Protein AF-A0AA43V459-F1 (afdb_monomer_lite)
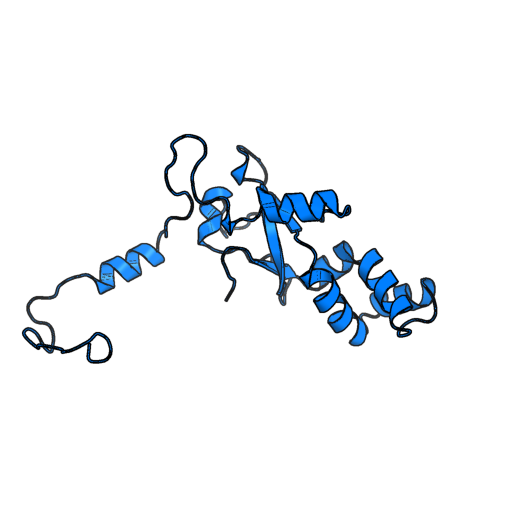
Structure (mmCIF, N/CA/C/O backbone):
data_AF-A0AA43V459-F1
#
_entry.id   AF-A0AA43V459-F1
#
loop_
_atom_site.group_PDB
_atom_site.id
_atom_site.type_symbol
_atom_site.label_atom_id
_atom_site.label_alt_id
_atom_site.label_comp_id
_atom_site.label_asym_id
_atom_site.label_entity_id
_atom_site.label_seq_id
_atom_site.pdbx_PDB_ins_code
_atom_site.Cartn_x
_atom_site.Cartn_y
_atom_site.Cartn_z
_atom_site.occupancy
_atom_site.B_iso_or_equiv
_atom_site.auth_seq_id
_atom_site.auth_comp_id
_atom_site.auth_asym_id
_atom_site.auth_atom_id
_atom_site.pdbx_PDB_model_num
ATOM 1 N N . SER A 1 1 ? -2.456 -8.344 -8.705 1.00 83.00 1 SER A N 1
ATOM 2 C CA . SER A 1 1 ? -1.300 -7.438 -8.869 1.00 83.00 1 SER A CA 1
ATOM 3 C C . SER A 1 1 ? -1.616 -6.122 -8.173 1.00 83.00 1 SER A C 1
ATOM 5 O O . SER A 1 1 ? -2.778 -5.732 -8.215 1.00 83.00 1 SER A O 1
ATOM 7 N N . LEU A 1 2 ? -0.653 -5.490 -7.491 1.00 93.06 2 LEU A N 1
ATOM 8 C CA . LEU A 1 2 ? -0.860 -4.209 -6.795 1.00 93.06 2 LEU A CA 1
ATOM 9 C C . LEU A 1 2 ? -0.766 -3.038 -7.777 1.00 93.06 2 LEU A C 1
ATOM 11 O O . LEU A 1 2 ? 0.028 -3.085 -8.713 1.00 93.06 2 LEU A O 1
ATOM 15 N N . LYS A 1 3 ? -1.531 -1.970 -7.538 1.00 94.38 3 LYS A N 1
ATOM 16 C CA . LYS A 1 3 ? -1.299 -0.669 -8.181 1.00 94.38 3 LYS A CA 1
ATOM 17 C C . LYS A 1 3 ? -0.232 0.115 -7.411 1.00 94.38 3 LYS A C 1
ATOM 19 O O . LYS A 1 3 ? 0.005 -0.149 -6.239 1.00 94.38 3 LYS A O 1
ATOM 24 N N . MET A 1 4 ? 0.372 1.121 -8.043 1.00 93.69 4 MET A N 1
ATOM 25 C CA . MET A 1 4 ? 1.466 1.904 -7.446 1.00 93.69 4 MET A CA 1
ATOM 26 C C . MET A 1 4 ? 1.096 2.607 -6.124 1.00 93.69 4 MET A C 1
ATOM 28 O O . MET A 1 4 ? 1.953 2.784 -5.268 1.00 93.69 4 MET A O 1
ATOM 32 N N . TYR A 1 5 ? -0.171 2.986 -5.943 1.00 94.25 5 TYR A N 1
ATOM 33 C CA . TYR A 1 5 ? -0.674 3.615 -4.715 1.00 94.25 5 TYR A CA 1
ATOM 34 C C . TYR A 1 5 ? -1.185 2.611 -3.670 1.00 94.25 5 TYR A C 1
ATOM 36 O O . TYR A 1 5 ? -1.700 3.026 -2.636 1.00 94.25 5 TYR A O 1
ATOM 44 N N . GLN A 1 6 ? -1.091 1.307 -3.937 1.00 96.19 6 GLN A N 1
ATOM 45 C CA . GLN A 1 6 ? -1.564 0.258 -3.041 1.00 96.19 6 GLN A CA 1
ATOM 46 C C . GLN A 1 6 ? -0.397 -0.476 -2.389 1.00 96.19 6 GLN A C 1
ATOM 48 O O . GLN A 1 6 ? 0.646 -0.692 -3.008 1.00 96.19 6 GLN A O 1
ATOM 53 N N . CYS A 1 7 ? -0.611 -0.935 -1.162 1.00 97.19 7 CYS A N 1
ATOM 54 C CA . CYS A 1 7 ? 0.261 -1.900 -0.505 1.00 97.19 7 CYS A CA 1
ATOM 55 C C . CYS A 1 7 ? -0.545 -3.136 -0.096 1.00 97.19 7 CYS A C 1
ATOM 57 O O . CYS A 1 7 ? -1.757 -3.069 0.108 1.00 97.19 7 CYS A O 1
ATOM 59 N N . GLY A 1 8 ? 0.118 -4.285 -0.010 1.00 97.25 8 GLY A N 1
ATOM 60 C CA . GLY A 1 8 ? -0.482 -5.494 0.541 1.00 97.25 8 GLY A CA 1
ATOM 61 C C . GLY A 1 8 ? -0.213 -5.569 2.035 1.00 97.25 8 GLY A C 1
ATOM 62 O O . GLY A 1 8 ? 0.951 -5.639 2.427 1.00 97.25 8 GLY A O 1
ATOM 63 N N . LEU A 1 9 ? -1.267 -5.586 2.846 1.00 97.38 9 LEU A N 1
ATOM 64 C CA . LEU A 1 9 ? -1.177 -5.697 4.297 1.00 97.38 9 LEU A CA 1
ATOM 65 C C . LEU A 1 9 ? -1.650 -7.092 4.748 1.00 97.38 9 LEU A C 1
ATOM 67 O O . LEU A 1 9 ? -2.758 -7.499 4.384 1.00 97.38 9 LEU A O 1
ATOM 71 N N . PRO A 1 10 ? -0.839 -7.838 5.520 1.00 96.94 10 PRO A N 1
ATOM 72 C CA . PRO A 1 10 ? -1.253 -9.109 6.106 1.00 96.94 10 PRO A CA 1
ATOM 73 C C . PRO A 1 10 ? -2.542 -8.988 6.919 1.00 96.94 10 PRO A C 1
ATOM 75 O O . PRO A 1 10 ? -2.670 -8.068 7.728 1.00 96.94 10 PRO A O 1
ATOM 78 N N . LYS A 1 11 ? -3.461 -9.947 6.762 1.00 95.06 11 LYS A N 1
ATOM 79 C CA . LYS A 1 11 ? -4.750 -9.977 7.479 1.00 95.06 11 LYS A CA 1
ATOM 80 C C . LYS A 1 11 ? -4.610 -9.840 8.999 1.00 95.06 11 LYS A C 1
ATOM 82 O O . LYS A 1 11 ? -5.264 -8.990 9.594 1.00 95.06 11 LYS A O 1
ATOM 87 N N . GLU A 1 12 ? -3.718 -10.620 9.613 1.00 93.06 12 GLU A N 1
ATOM 88 C CA . GLU A 1 12 ? -3.465 -10.582 11.065 1.00 93.06 12 GLU A CA 1
ATOM 89 C C . GLU A 1 12 ? -2.973 -9.197 11.524 1.00 93.06 12 GLU A C 1
ATOM 91 O O . GLU A 1 12 ? -3.439 -8.660 12.528 1.00 93.06 12 GLU A O 1
ATOM 96 N N . MET A 1 13 ? -2.063 -8.587 10.757 1.00 95.88 13 MET A N 1
ATOM 97 C CA . MET A 1 13 ? -1.517 -7.259 11.054 1.00 95.88 13 MET A CA 1
ATOM 98 C C . MET A 1 13 ? -2.583 -6.170 10.898 1.00 95.88 13 MET A C 1
ATOM 100 O O . MET A 1 13 ? -2.694 -5.293 11.752 1.00 95.88 13 MET A O 1
ATOM 104 N N . ALA A 1 14 ? -3.382 -6.234 9.830 1.00 96.38 14 ALA A N 1
ATOM 105 C CA . ALA A 1 14 ? -4.484 -5.310 9.593 1.00 96.38 14 ALA A CA 1
ATOM 106 C C . ALA A 1 14 ? -5.517 -5.379 10.727 1.00 96.38 14 ALA A C 1
ATOM 108 O O . ALA A 1 14 ? -5.915 -4.346 11.259 1.00 96.38 14 ALA A O 1
ATOM 109 N N . LEU A 1 15 ? -5.897 -6.585 11.154 1.00 95.12 15 LEU A N 1
ATOM 110 C CA . LEU A 1 15 ? -6.864 -6.765 12.232 1.00 95.12 15 LEU A CA 1
ATOM 111 C C . LEU A 1 15 ? -6.391 -6.132 13.547 1.00 95.12 15 LEU A C 1
ATOM 113 O O . LEU A 1 15 ? -7.186 -5.491 14.231 1.00 95.12 15 LEU A O 1
ATOM 117 N N . GLU A 1 16 ? -5.105 -6.257 13.885 1.00 94.62 16 GLU A N 1
ATOM 118 C CA . GLU A 1 16 ? -4.574 -5.671 15.120 1.00 94.62 16 GLU A CA 1
ATOM 119 C C . GLU A 1 16 ? -4.460 -4.140 15.039 1.00 94.62 16 GLU A C 1
ATOM 121 O O . GLU A 1 16 ? -4.823 -3.446 15.989 1.00 94.62 16 GLU A O 1
ATOM 126 N N . LEU A 1 17 ? -4.038 -3.596 13.891 1.00 95.75 17 LEU A N 1
ATOM 127 C CA . LEU A 1 17 ? -3.940 -2.147 13.670 1.00 95.75 17 LEU A CA 1
ATOM 128 C C . LEU A 1 17 ? -5.313 -1.457 13.660 1.00 95.75 17 LEU A C 1
ATOM 130 O O . LEU A 1 17 ? -5.469 -0.367 14.213 1.00 95.75 17 LEU A O 1
ATOM 134 N N . PHE A 1 18 ? -6.313 -2.092 13.046 1.00 95.81 18 PHE A N 1
ATOM 135 C CA . PHE A 1 18 ? -7.653 -1.529 12.862 1.00 95.81 18 PHE A CA 1
ATOM 136 C C . PHE A 1 18 ? -8.671 -2.008 13.904 1.00 95.81 18 PHE A C 1
ATOM 138 O O . PHE A 1 18 ? -9.850 -1.658 13.827 1.00 95.81 18 PHE A O 1
ATOM 145 N N . LYS A 1 19 ? -8.229 -2.750 14.924 1.00 94.56 19 LYS A N 1
ATOM 146 C CA . LYS A 1 19 ? -9.076 -3.362 15.958 1.00 94.56 19 LYS A CA 1
ATOM 147 C C . LYS A 1 19 ? -10.136 -2.422 16.547 1.00 94.56 19 LYS A C 1
ATOM 149 O O . LYS A 1 19 ? -11.300 -2.819 16.579 1.00 94.56 19 LYS A O 1
ATOM 154 N N . PRO A 1 20 ? -9.821 -1.175 16.963 1.00 93.62 20 PRO A N 1
ATOM 155 C CA . PRO A 1 20 ? -10.834 -0.284 17.534 1.00 93.62 20 PRO A CA 1
ATOM 156 C C . PRO A 1 20 ? -11.921 0.109 16.524 1.00 93.62 20 PRO A C 1
ATOM 158 O O . PRO A 1 20 ? -13.087 0.247 16.894 1.00 93.62 20 PRO A O 1
ATOM 161 N N . PHE A 1 21 ? -11.547 0.264 15.252 1.00 94.00 21 PHE A N 1
ATOM 162 C CA . PHE A 1 21 ? -12.461 0.621 14.169 1.00 94.00 21 PHE A CA 1
ATOM 163 C C . PHE A 1 21 ? -13.387 -0.546 13.834 1.00 94.00 21 PHE A C 1
ATOM 165 O O . PHE A 1 21 ? -14.600 -0.367 13.809 1.00 94.00 21 PHE A O 1
ATOM 172 N N . VAL A 1 22 ? -12.831 -1.752 13.700 1.00 95.06 22 VAL A N 1
ATOM 173 C CA . VAL A 1 22 ? -13.605 -2.979 13.466 1.00 95.06 22 VAL A CA 1
ATOM 174 C C . VAL A 1 22 ? -14.575 -3.242 14.619 1.00 95.06 22 VAL A C 1
ATOM 176 O O . VAL A 1 22 ? -15.743 -3.531 14.389 1.00 95.06 22 VAL A O 1
ATOM 179 N N . MET A 1 23 ? -14.143 -3.070 15.874 1.00 95.00 23 MET A N 1
ATOM 180 C CA . MET A 1 23 ? -15.023 -3.232 17.039 1.00 95.00 23 MET A CA 1
ATOM 181 C C . MET A 1 23 ? -16.203 -2.258 17.029 1.00 95.00 23 MET A C 1
ATOM 183 O O . MET A 1 23 ? -17.319 -2.648 17.368 1.00 95.00 23 MET A O 1
ATOM 187 N N . LYS A 1 24 ? -15.960 -0.995 16.664 1.00 94.12 24 LYS A N 1
ATOM 188 C CA . LYS A 1 24 ? -17.013 0.015 16.545 1.00 94.12 24 LYS A CA 1
ATOM 189 C C . LYS A 1 24 ? -18.000 -0.357 15.437 1.00 94.12 24 LYS A C 1
ATOM 191 O O . LYS A 1 24 ? -19.204 -0.308 15.669 1.00 94.12 24 LYS A O 1
ATOM 196 N N . GLU A 1 25 ? -17.486 -0.765 14.283 1.00 94.19 25 GLU A N 1
ATOM 197 C CA . GLU A 1 25 ? -18.283 -1.111 13.108 1.00 94.19 25 GLU A CA 1
ATOM 198 C C . GLU A 1 25 ? -19.148 -2.362 13.348 1.00 94.19 25 GLU A C 1
ATOM 200 O O . GLU A 1 25 ? -20.338 -2.360 13.046 1.00 94.19 25 GLU A O 1
ATOM 205 N N . LEU A 1 26 ? -18.605 -3.393 14.009 1.00 94.81 26 LEU A N 1
ATOM 206 C CA . LEU A 1 26 ? -19.351 -4.599 14.400 1.00 94.81 26 LEU A CA 1
ATOM 207 C C . LEU A 1 26 ? -20.556 -4.290 15.301 1.00 94.81 26 LEU A C 1
ATOM 209 O O . LEU A 1 26 ? -21.601 -4.924 15.171 1.00 94.81 26 LEU A O 1
ATOM 213 N N . VAL A 1 27 ? -20.416 -3.328 16.220 1.00 95.19 27 VAL A N 1
ATOM 214 C CA . VAL A 1 27 ? -21.524 -2.893 17.087 1.00 95.19 27 VAL A CA 1
ATOM 215 C C . VAL A 1 27 ? -22.525 -2.040 16.308 1.00 95.19 27 VAL A C 1
ATOM 217 O O . VAL A 1 27 ? -23.727 -2.203 16.486 1.00 95.19 27 VAL A O 1
ATOM 220 N N . GLN A 1 28 ? -22.054 -1.155 15.422 1.00 94.62 28 GLN A N 1
ATOM 221 C CA . GLN A 1 28 ? -22.925 -0.314 14.591 1.00 94.62 28 GLN A CA 1
ATOM 222 C C . GLN A 1 28 ? -23.778 -1.121 13.606 1.00 94.62 28 GLN A C 1
ATOM 224 O O . GLN A 1 28 ? -24.897 -0.714 13.310 1.00 94.62 28 GLN A O 1
ATOM 229 N N . ARG A 1 29 ? -23.274 -2.264 13.134 1.00 93.62 29 ARG A N 1
ATOM 230 C CA . ARG A 1 29 ? -23.990 -3.192 12.244 1.00 93.62 29 ARG A CA 1
ATOM 231 C C . ARG A 1 29 ? -24.841 -4.231 12.972 1.00 93.62 29 ARG A C 1
ATOM 233 O O . ARG A 1 29 ? -25.350 -5.138 12.327 1.00 93.62 29 ARG A O 1
ATOM 240 N N . GLU A 1 30 ? -24.943 -4.150 14.299 1.00 93.19 30 GLU A N 1
ATOM 241 C CA . GLU A 1 30 ? -25.672 -5.115 15.141 1.00 93.19 30 GLU A CA 1
ATOM 242 C C . GLU A 1 30 ? -25.150 -6.568 15.059 1.00 93.19 30 GLU A C 1
ATOM 244 O O . GLU A 1 30 ? -25.766 -7.485 15.601 1.00 93.19 30 GLU A O 1
ATOM 249 N N . ILE A 1 31 ? -23.968 -6.786 14.466 1.00 91.12 31 ILE A N 1
ATOM 250 C CA . ILE A 1 31 ? -23.269 -8.086 14.435 1.00 91.12 31 ILE A CA 1
ATOM 251 C C . ILE A 1 31 ? -22.787 -8.453 15.847 1.00 91.12 31 ILE A C 1
ATOM 253 O O . ILE A 1 31 ? -22.774 -9.620 16.248 1.00 91.12 31 ILE A O 1
ATOM 257 N N . ALA A 1 32 ? -22.399 -7.442 16.629 1.00 92.88 32 ALA A N 1
ATOM 258 C CA . ALA A 1 32 ? -22.056 -7.575 18.036 1.00 92.88 32 ALA A CA 1
ATOM 259 C C . ALA A 1 32 ? -22.979 -6.720 18.909 1.00 92.88 32 ALA A C 1
ATOM 261 O O . ALA A 1 32 ? -23.175 -5.533 18.669 1.00 92.88 32 ALA A O 1
ATOM 262 N N . THR A 1 33 ? -23.480 -7.295 20.002 1.00 92.44 33 THR A N 1
ATOM 263 C CA . THR A 1 33 ? -24.397 -6.593 20.921 1.00 92.44 33 THR A CA 1
ATOM 264 C C . THR A 1 33 ? -23.718 -5.508 21.757 1.00 92.44 33 THR A C 1
ATOM 266 O O . THR A 1 33 ? -24.367 -4.574 22.219 1.00 92.44 33 THR A O 1
ATOM 269 N N . ASN A 1 34 ? -22.414 -5.637 22.012 1.00 92.75 34 ASN A N 1
ATOM 270 C CA . ASN A 1 34 ? -21.618 -4.664 22.753 1.00 92.75 34 ASN A CA 1
ATOM 271 C C . ASN A 1 34 ? -20.120 -4.835 22.461 1.00 92.75 34 ASN A C 1
ATOM 273 O O . ASN A 1 34 ? -19.684 -5.831 21.884 1.00 92.75 34 ASN A O 1
ATOM 277 N N . ILE A 1 35 ? -19.316 -3.882 22.937 1.00 93.12 35 ILE A N 1
ATOM 278 C CA . ILE A 1 35 ? -17.856 -3.841 22.750 1.00 93.12 35 ILE A CA 1
ATOM 279 C C . ILE A 1 35 ? -17.166 -5.119 23.263 1.00 93.12 35 ILE A C 1
ATOM 281 O O . ILE A 1 35 ? -16.214 -5.597 22.647 1.00 93.12 35 ILE A O 1
ATOM 285 N N . LYS A 1 36 ? -17.640 -5.708 24.370 1.00 93.94 36 LYS A N 1
ATOM 286 C CA . LYS A 1 36 ? -17.056 -6.939 24.928 1.00 93.94 36 LYS A CA 1
ATOM 287 C C . LYS A 1 36 ? -17.316 -8.137 24.011 1.00 93.94 36 LYS A C 1
ATOM 289 O O . LYS A 1 36 ? -16.400 -8.913 23.765 1.00 93.94 36 LYS A O 1
ATOM 294 N N . ASN A 1 37 ? -18.534 -8.262 23.486 1.00 94.12 37 ASN A N 1
ATOM 295 C CA . ASN A 1 37 ? -18.892 -9.293 22.517 1.00 94.12 37 ASN A CA 1
ATOM 296 C C . ASN A 1 37 ? -18.113 -9.120 21.200 1.00 94.12 37 ASN A C 1
ATOM 298 O O . ASN A 1 37 ? -17.547 -10.095 20.714 1.00 94.12 37 ASN A O 1
ATOM 302 N N . ALA A 1 38 ? -17.981 -7.885 20.699 1.00 94.31 38 ALA A N 1
ATOM 303 C CA . ALA A 1 38 ? -17.180 -7.574 19.511 1.00 94.31 38 ALA A CA 1
ATOM 304 C C . ALA A 1 38 ? -15.712 -7.992 19.686 1.00 94.31 38 ALA A C 1
ATOM 306 O O . ALA A 1 38 ? -15.140 -8.642 18.815 1.00 94.31 38 ALA A O 1
ATOM 307 N N . LYS A 1 39 ? -15.116 -7.694 20.850 1.00 94.31 39 LYS A N 1
ATOM 308 C CA . LYS A 1 39 ? -13.755 -8.134 21.185 1.00 94.31 39 LYS A CA 1
ATOM 309 C C . LYS A 1 39 ? -13.627 -9.660 21.144 1.00 94.31 39 LYS A C 1
ATOM 311 O O . LYS A 1 39 ? -12.680 -10.165 20.555 1.00 94.31 39 LYS A O 1
ATOM 316 N N . SER A 1 40 ? -14.586 -10.387 21.720 1.00 94.44 40 SER A N 1
ATOM 317 C CA . SER A 1 40 ? -14.580 -11.855 21.695 1.00 94.44 40 SER A CA 1
ATOM 318 C C . SER A 1 40 ? -14.738 -12.440 20.288 1.00 94.44 40 SER A C 1
ATOM 320 O O . SER A 1 40 ? -14.104 -13.450 20.005 1.00 94.44 40 SER A O 1
ATOM 322 N N . LYS A 1 41 ? -15.537 -11.824 19.405 1.00 93.56 41 LYS A N 1
ATOM 323 C CA . LYS A 1 41 ? -15.649 -12.237 17.991 1.00 93.56 41 LYS A CA 1
ATOM 324 C C . LYS A 1 41 ? -14.326 -12.058 17.240 1.00 93.56 41 LYS A C 1
ATOM 326 O O . LYS A 1 41 ? -13.892 -12.962 16.537 1.00 93.56 41 LYS A O 1
ATOM 331 N N . ILE A 1 42 ? -13.643 -10.932 17.459 1.00 94.00 42 ILE A N 1
ATOM 332 C CA . ILE A 1 42 ? -12.316 -10.667 16.879 1.00 94.00 42 ILE A CA 1
ATOM 333 C C . ILE A 1 42 ? -11.275 -11.676 17.381 1.00 94.00 42 ILE A C 1
ATOM 335 O O . ILE A 1 42 ? -10.505 -12.203 16.586 1.00 94.00 42 ILE A O 1
ATOM 339 N N . GLU A 1 43 ? -11.258 -11.977 18.683 1.00 92.00 43 GLU A N 1
ATOM 340 C CA . GLU A 1 43 ? -10.330 -12.960 19.270 1.00 92.00 43 GLU A CA 1
ATOM 341 C C . GLU A 1 43 ? -10.558 -14.386 18.745 1.00 92.00 43 GLU A C 1
ATOM 343 O O . GLU A 1 43 ? -9.612 -15.168 18.674 1.00 92.00 43 GLU A O 1
ATOM 348 N N . ARG A 1 44 ? -11.796 -14.722 18.365 1.00 92.62 44 ARG A N 1
ATOM 349 C CA . ARG A 1 44 ? -12.155 -16.004 17.738 1.00 92.62 44 ARG A CA 1
ATOM 350 C C . ARG A 1 44 ? -11.922 -16.040 16.229 1.00 92.62 44 ARG A C 1
ATOM 352 O O . ARG A 1 44 ? -11.985 -17.124 15.662 1.00 92.62 44 ARG A O 1
ATOM 359 N N . MET A 1 45 ? -11.624 -14.893 15.614 1.00 88.88 45 MET A N 1
ATOM 360 C CA . MET A 1 45 ? -11.464 -14.740 14.166 1.00 88.88 45 MET A CA 1
ATOM 361 C C . MET A 1 45 ? -12.697 -15.217 13.377 1.00 88.88 45 MET A C 1
ATOM 363 O O . MET A 1 45 ? -12.549 -15.873 12.348 1.00 88.88 45 MET A O 1
ATOM 367 N N . ASP A 1 46 ? -13.903 -14.897 13.868 1.00 91.69 46 ASP A N 1
ATOM 368 C CA . ASP A 1 46 ? -15.167 -15.205 13.179 1.00 91.69 46 ASP A CA 1
ATOM 369 C C . ASP A 1 46 ? -15.159 -14.641 11.740 1.00 91.69 46 ASP A C 1
ATOM 371 O O . ASP A 1 46 ? -14.687 -13.524 11.519 1.00 91.69 46 ASP A O 1
ATOM 375 N N . ASP A 1 47 ? -15.742 -15.365 10.778 1.00 90.62 47 ASP A N 1
ATOM 376 C CA . ASP A 1 47 ? -15.688 -14.992 9.353 1.00 90.62 47 ASP A CA 1
ATOM 377 C C . ASP A 1 47 ? -16.244 -13.583 9.064 1.00 90.62 47 ASP A C 1
ATOM 379 O O . ASP A 1 47 ? -15.659 -12.826 8.291 1.00 90.62 47 ASP A O 1
ATOM 383 N N . GLU A 1 48 ? -17.306 -13.186 9.775 1.00 89.88 48 GLU A N 1
ATOM 384 C CA . GLU A 1 48 ? -17.954 -11.865 9.675 1.00 89.88 48 GLU A CA 1
ATOM 385 C C . GLU A 1 48 ? -16.993 -10.693 9.962 1.00 89.88 48 GLU A C 1
ATOM 387 O O . GLU A 1 48 ? -17.220 -9.563 9.530 1.00 89.88 48 GLU A O 1
ATOM 392 N N . VAL A 1 49 ? -15.915 -10.937 10.715 1.00 93.69 49 VAL A N 1
ATOM 393 C CA . VAL A 1 49 ? -14.916 -9.916 11.060 1.00 93.69 49 VAL A CA 1
ATOM 394 C C . VAL A 1 49 ? -14.096 -9.522 9.834 1.00 93.69 49 VAL A C 1
ATOM 396 O O . VAL A 1 49 ? -13.700 -8.360 9.721 1.00 93.69 49 VAL A O 1
ATOM 399 N N . TRP A 1 50 ? -13.842 -10.457 8.914 1.00 93.56 50 TRP A N 1
ATOM 400 C CA . TRP A 1 50 ? -13.023 -10.201 7.729 1.00 93.56 50 TRP A CA 1
ATOM 401 C C . TRP A 1 50 ? -13.728 -9.286 6.734 1.00 93.56 50 TRP A C 1
ATOM 403 O O . TRP A 1 50 ? -13.089 -8.370 6.216 1.00 93.56 50 TRP A O 1
ATOM 413 N N . ASP A 1 51 ? -15.035 -9.470 6.544 1.00 92.38 51 ASP A N 1
ATOM 414 C CA . ASP A 1 51 ? -15.851 -8.613 5.679 1.00 92.38 51 ASP A CA 1
ATOM 415 C C . ASP A 1 51 ? -15.874 -7.172 6.209 1.00 92.38 51 ASP A C 1
ATOM 417 O O . ASP A 1 51 ? -15.616 -6.212 5.481 1.00 92.38 51 ASP A O 1
ATOM 421 N N . VAL A 1 52 ? -16.081 -7.016 7.522 1.00 94.06 52 VAL A N 1
ATOM 422 C CA . VAL A 1 52 ? -16.051 -5.703 8.182 1.00 94.06 52 VAL A CA 1
ATOM 423 C C . VAL A 1 52 ? -14.660 -5.071 8.106 1.00 94.06 52 VAL A C 1
ATOM 425 O O . VAL A 1 52 ? -14.540 -3.869 7.864 1.00 94.06 52 VAL A O 1
ATOM 428 N N . LEU A 1 53 ? -13.597 -5.859 8.288 1.00 94.94 53 LEU A N 1
ATOM 429 C CA . LEU A 1 53 ? -12.225 -5.371 8.165 1.00 94.94 53 LEU A CA 1
ATOM 430 C C . LEU A 1 53 ? -11.947 -4.849 6.752 1.00 94.94 53 LEU A C 1
ATOM 432 O O . LEU A 1 53 ? -11.382 -3.765 6.626 1.00 94.94 53 LEU A O 1
ATOM 436 N N . GLU A 1 54 ? -12.343 -5.579 5.705 1.00 93.38 54 GLU A N 1
ATOM 437 C CA . GLU A 1 54 ? -12.121 -5.169 4.314 1.00 93.38 54 GLU A CA 1
ATOM 438 C C . GLU A 1 54 ? -12.808 -3.835 3.983 1.00 93.38 54 GLU A C 1
ATOM 440 O O . GLU A 1 54 ? -12.246 -2.994 3.275 1.00 93.38 54 GLU A O 1
ATOM 445 N N . GLU A 1 55 ? -13.997 -3.600 4.534 1.00 91.81 55 GLU A N 1
ATOM 446 C CA . GLU A 1 55 ? -14.697 -2.329 4.368 1.00 91.81 55 GLU A CA 1
ATOM 447 C C . GLU A 1 55 ? -14.021 -1.182 5.127 1.00 91.81 55 GLU A C 1
ATOM 449 O O . GLU A 1 55 ? -13.797 -0.116 4.551 1.00 91.81 55 GLU A O 1
ATOM 454 N N . VAL A 1 56 ? -13.627 -1.405 6.385 1.00 93.25 56 VAL A N 1
ATOM 455 C CA . VAL A 1 56 ? -12.968 -0.385 7.219 1.00 93.25 56 VAL A CA 1
ATOM 456 C C . VAL A 1 56 ? -11.661 0.094 6.583 1.00 93.25 56 VAL A C 1
ATOM 458 O O . VAL A 1 56 ? -11.388 1.298 6.565 1.00 93.25 56 VAL A O 1
ATOM 461 N N . ILE A 1 57 ? -10.851 -0.816 6.036 1.00 94.19 57 ILE A N 1
ATOM 462 C CA . ILE A 1 57 ? -9.546 -0.450 5.468 1.00 94.19 57 ILE A CA 1
ATOM 463 C C . ILE A 1 57 ? -9.651 0.302 4.136 1.00 94.19 57 ILE A C 1
ATOM 465 O O . ILE A 1 57 ? -8.724 1.027 3.785 1.00 94.19 57 ILE A O 1
ATOM 469 N N . ARG A 1 58 ? -10.756 0.154 3.389 1.00 88.25 58 ARG A N 1
ATOM 470 C CA . ARG A 1 58 ? -10.900 0.728 2.039 1.00 88.25 58 ARG A CA 1
ATOM 471 C C . ARG A 1 58 ? -10.842 2.258 2.045 1.00 88.25 58 ARG A C 1
ATOM 473 O O . ARG A 1 58 ? -10.434 2.856 1.054 1.00 88.25 58 ARG A O 1
ATOM 480 N N . GLU A 1 59 ? -11.230 2.887 3.151 1.00 79.12 59 GLU A N 1
ATOM 481 C CA . GLU A 1 59 ? -11.220 4.347 3.304 1.00 79.12 59 GLU A CA 1
ATOM 482 C C . GLU A 1 59 ? -10.036 4.878 4.131 1.00 79.12 59 GLU A C 1
ATOM 484 O O . GLU A 1 59 ? -9.857 6.095 4.234 1.00 79.12 59 GLU A O 1
ATOM 489 N N . HIS A 1 60 ? -9.181 3.996 4.662 1.00 93.19 60 HIS A N 1
ATOM 490 C CA . HIS A 1 60 ? -8.101 4.359 5.580 1.00 93.19 60 HIS A CA 1
ATOM 491 C C . HIS A 1 60 ? -6.714 4.144 4.953 1.00 93.19 60 HIS A C 1
ATOM 493 O O . HIS A 1 60 ? -6.230 3.009 4.911 1.00 93.19 60 HIS A O 1
ATOM 499 N N . PRO A 1 61 ? -6.023 5.215 4.513 1.00 96.56 61 PRO A N 1
ATOM 500 C CA . PRO A 1 61 ? -4.652 5.085 4.042 1.00 96.56 61 PRO A CA 1
ATOM 501 C C . PRO A 1 61 ? -3.725 4.687 5.198 1.00 96.56 61 PRO A C 1
ATOM 503 O O . PRO A 1 61 ? -3.955 5.051 6.351 1.00 96.56 61 PRO A O 1
ATOM 506 N N . VAL A 1 62 ? -2.638 3.987 4.885 1.00 97.94 62 VAL A N 1
ATOM 507 C CA . VAL A 1 62 ? -1.571 3.642 5.835 1.00 97.94 62 VAL A CA 1
ATOM 508 C C . VAL A 1 62 ? -0.251 4.256 5.396 1.00 97.94 62 VAL A C 1
ATOM 510 O O . VAL A 1 62 ? 0.002 4.405 4.202 1.00 97.94 62 VAL A O 1
ATOM 513 N N . LEU A 1 63 ? 0.608 4.601 6.352 1.00 98.00 63 LEU A N 1
ATOM 514 C CA . LEU A 1 63 ? 1.957 5.091 6.080 1.00 98.00 63 LEU A CA 1
ATOM 515 C C . LEU A 1 63 ? 2.953 3.944 6.207 1.0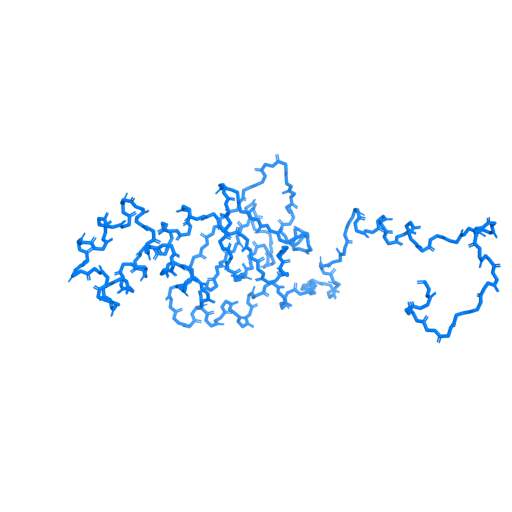0 98.00 63 LEU A C 1
ATOM 517 O O . LEU A 1 63 ? 3.000 3.285 7.246 1.00 98.00 63 LEU A O 1
ATOM 521 N N . LEU A 1 64 ? 3.771 3.739 5.177 1.00 97.88 64 LEU A N 1
ATOM 522 C CA . LEU A 1 64 ? 4.909 2.825 5.226 1.00 97.88 64 LEU A CA 1
ATOM 523 C C . LEU A 1 64 ? 6.197 3.615 5.427 1.00 97.88 64 LEU A C 1
ATOM 525 O O . LEU A 1 64 ? 6.423 4.615 4.743 1.00 97.88 64 LEU A O 1
ATOM 529 N N . ASN A 1 65 ? 7.049 3.149 6.337 1.00 96.94 65 ASN A N 1
ATOM 530 C CA . ASN A 1 65 ? 8.358 3.729 6.620 1.00 96.94 65 ASN A CA 1
ATOM 531 C C . ASN A 1 65 ? 9.436 2.640 6.654 1.00 96.94 65 ASN A C 1
ATOM 533 O O . ASN A 1 65 ? 9.238 1.596 7.277 1.00 96.94 65 ASN A O 1
ATOM 537 N N . ARG A 1 66 ? 10.598 2.909 6.052 1.00 94.75 66 ARG A N 1
ATOM 538 C CA . ARG A 1 66 ? 11.800 2.074 6.184 1.00 94.75 66 ARG A 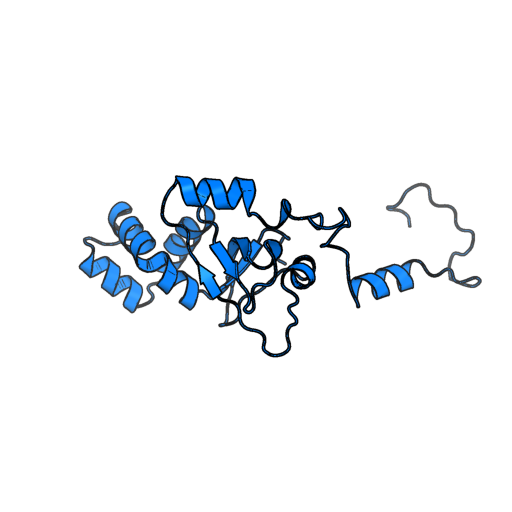CA 1
ATOM 539 C C . ARG A 1 66 ? 12.887 2.842 6.928 1.00 94.75 66 ARG A C 1
ATOM 541 O O . ARG A 1 66 ? 13.212 3.971 6.565 1.00 94.75 66 ARG A O 1
ATOM 548 N N . ALA A 1 67 ? 13.464 2.220 7.954 1.00 89.69 67 ALA A N 1
ATOM 549 C CA . ALA A 1 67 ? 14.606 2.776 8.670 1.00 89.69 67 ALA A CA 1
ATOM 550 C C . ALA A 1 67 ? 15.925 2.394 7.967 1.00 89.69 67 ALA A C 1
ATOM 552 O O . ALA A 1 67 ? 16.047 1.254 7.521 1.00 89.69 67 ALA A O 1
ATOM 553 N N . PRO A 1 68 ? 16.929 3.290 7.906 1.00 89.94 68 PRO A N 1
ATOM 554 C CA . PRO A 1 68 ? 16.903 4.697 8.321 1.00 89.94 68 PRO A CA 1
ATOM 555 C C . PRO A 1 68 ? 16.197 5.611 7.297 1.00 89.94 68 PRO A C 1
ATOM 557 O O . PRO A 1 68 ? 16.423 5.511 6.092 1.00 89.94 68 PRO A O 1
ATOM 560 N N . THR A 1 69 ? 15.393 6.567 7.774 1.00 91.44 69 THR A N 1
ATOM 561 C CA . THR A 1 69 ? 14.685 7.524 6.906 1.00 91.44 69 THR A CA 1
ATOM 562 C C . THR A 1 69 ? 15.606 8.688 6.519 1.00 91.44 69 THR A C 1
ATOM 564 O O . THR A 1 69 ? 15.801 9.621 7.295 1.00 91.44 69 THR A O 1
ATOM 567 N N . LEU A 1 70 ? 16.184 8.652 5.314 1.00 89.56 70 LEU A N 1
ATOM 568 C CA . LEU A 1 70 ? 17.152 9.668 4.859 1.00 89.56 70 LEU A CA 1
ATOM 569 C C . LEU A 1 70 ? 16.511 10.923 4.247 1.00 89.56 70 LEU A C 1
ATOM 571 O O . LEU A 1 70 ? 17.119 11.990 4.219 1.00 89.56 70 LEU A O 1
ATOM 575 N N . HIS A 1 71 ? 15.298 10.800 3.715 1.00 91.00 71 HIS A N 1
ATOM 576 C CA . HIS A 1 71 ? 14.594 11.882 3.029 1.00 91.00 71 HIS A CA 1
ATOM 577 C C . HIS A 1 71 ? 13.084 11.644 3.034 1.00 91.00 71 HIS A C 1
ATOM 579 O O . HIS A 1 71 ? 12.630 10.527 3.280 1.00 91.00 71 HIS A O 1
ATOM 585 N N . ARG A 1 72 ? 12.299 12.667 2.666 1.00 92.25 72 ARG A N 1
ATOM 586 C CA . ARG A 1 72 ? 10.826 12.620 2.729 1.00 92.25 72 ARG A CA 1
ATOM 587 C C . ARG A 1 72 ? 10.186 11.439 1.991 1.00 92.25 72 ARG A C 1
ATOM 589 O O . ARG A 1 72 ? 9.156 10.960 2.426 1.00 92.25 72 ARG A O 1
ATOM 596 N N . LEU A 1 73 ? 10.802 10.945 0.912 1.00 92.81 73 LEU A N 1
ATOM 597 C CA . LEU A 1 73 ? 10.285 9.798 0.151 1.00 92.81 73 LEU A CA 1
ATOM 598 C C . LEU A 1 73 ? 10.417 8.447 0.876 1.00 92.81 73 LEU A C 1
ATOM 600 O O . LEU A 1 73 ? 9.843 7.470 0.416 1.00 92.81 73 LEU A O 1
ATOM 604 N N . GLY A 1 74 ? 11.136 8.397 2.003 1.00 93.31 74 GLY A N 1
ATOM 605 C CA . GLY A 1 74 ? 11.221 7.205 2.850 1.00 93.31 74 GLY A CA 1
ATOM 606 C C . GLY A 1 74 ? 9.980 6.984 3.719 1.00 93.31 74 GLY A C 1
ATOM 607 O O . GLY A 1 74 ? 9.928 5.992 4.439 1.00 93.31 74 GLY A O 1
ATOM 608 N N . ILE A 1 75 ? 8.997 7.894 3.664 1.00 96.62 75 ILE A N 1
ATOM 609 C CA . ILE A 1 75 ? 7.663 7.728 4.244 1.00 96.62 75 ILE A CA 1
ATOM 610 C C . ILE A 1 75 ? 6.635 8.119 3.184 1.00 96.62 75 ILE A C 1
ATOM 612 O O . ILE A 1 75 ? 6.632 9.249 2.698 1.00 96.62 75 ILE A O 1
ATOM 616 N N . GLN A 1 76 ? 5.747 7.196 2.831 1.00 97.31 76 GLN A N 1
ATOM 617 C CA . GLN A 1 76 ? 4.679 7.422 1.858 1.00 97.31 76 GLN A CA 1
ATOM 618 C C . GLN A 1 76 ? 3.391 6.753 2.327 1.00 97.31 76 GLN A C 1
ATOM 620 O O . GLN A 1 76 ? 3.419 5.778 3.084 1.00 97.31 76 GLN A O 1
ATOM 625 N N . ALA A 1 77 ? 2.265 7.294 1.873 1.00 97.81 77 ALA A N 1
ATOM 626 C CA . ALA A 1 77 ? 0.945 6.740 2.108 1.00 97.81 77 ALA A CA 1
ATOM 627 C C . ALA A 1 77 ? 0.538 5.778 0.986 1.00 97.81 77 ALA A C 1
ATOM 629 O O . ALA A 1 77 ? 0.822 6.014 -0.194 1.00 97.81 77 ALA A O 1
ATOM 630 N N . PHE A 1 78 ? -0.178 4.724 1.367 1.00 97.69 78 PHE A N 1
ATOM 631 C CA . PHE A 1 78 ? -0.735 3.715 0.474 1.00 97.69 78 PHE A CA 1
ATOM 632 C C . PHE A 1 78 ? -2.151 3.342 0.903 1.00 97.69 78 PHE A C 1
ATOM 634 O O . PHE A 1 78 ? -2.470 3.352 2.091 1.00 97.69 78 PHE A O 1
ATOM 641 N N . GLU A 1 79 ? -2.979 2.945 -0.059 1.00 96.25 79 GLU A N 1
ATOM 642 C CA . GLU A 1 79 ? -4.240 2.263 0.231 1.00 96.25 79 GLU A CA 1
ATOM 643 C C . GLU A 1 79 ? -3.947 0.778 0.520 1.00 96.25 79 GLU A C 1
ATOM 645 O O . GLU A 1 79 ? -3.395 0.083 -0.348 1.00 96.25 79 GLU A O 1
ATOM 650 N N . PRO A 1 80 ? -4.276 0.268 1.716 1.00 96.88 80 PRO A N 1
ATOM 651 C CA . PRO A 1 80 ? -4.022 -1.122 2.057 1.00 96.88 80 PRO A CA 1
ATOM 652 C C . PRO A 1 80 ? -4.959 -2.061 1.288 1.00 96.88 80 PRO A C 1
ATOM 654 O O . PRO A 1 80 ? -6.143 -1.798 1.098 1.00 96.88 80 PRO A O 1
ATOM 657 N N . THR A 1 81 ? -4.421 -3.200 0.868 1.00 95.62 81 THR A N 1
ATOM 658 C CA . THR A 1 81 ? -5.174 -4.323 0.299 1.00 95.62 81 THR A CA 1
ATOM 659 C C . THR A 1 81 ? -4.859 -5.559 1.128 1.00 95.62 81 THR A C 1
ATOM 661 O O . THR A 1 81 ? -3.683 -5.828 1.378 1.00 95.62 81 THR A O 1
ATOM 664 N N . LEU A 1 82 ? -5.867 -6.316 1.564 1.00 95.44 82 LEU A N 1
ATOM 665 C CA . LEU A 1 82 ? -5.616 -7.523 2.355 1.00 95.44 82 LEU A CA 1
ATOM 666 C C . LEU A 1 82 ? -4.878 -8.566 1.517 1.00 95.44 82 LEU A C 1
ATOM 668 O O . LEU A 1 82 ? -5.232 -8.835 0.368 1.00 95.44 82 LEU A O 1
ATOM 672 N N . VAL A 1 83 ? -3.845 -9.160 2.105 1.00 95.38 83 VAL A N 1
ATOM 673 C CA . VAL A 1 83 ? -3.104 -10.269 1.502 1.00 95.38 83 VAL A CA 1
ATOM 674 C C . VAL A 1 83 ? -2.935 -11.403 2.499 1.00 95.38 83 VAL A C 1
ATOM 676 O O . VAL A 1 83 ? -2.851 -11.192 3.709 1.00 95.38 83 VAL A O 1
ATOM 679 N N . GLU A 1 84 ? -2.861 -12.616 1.961 1.00 92.94 84 GLU A N 1
ATOM 680 C CA . GLU A 1 84 ? -2.494 -13.800 2.729 1.00 92.94 84 GLU A CA 1
ATOM 681 C C . GLU A 1 84 ? -1.000 -13.802 3.081 1.00 92.94 84 GLU A C 1
ATOM 683 O O . GLU A 1 84 ? -0.160 -13.275 2.339 1.00 92.94 84 GLU A O 1
ATOM 688 N N . GLY A 1 85 ? -0.671 -14.462 4.193 1.00 94.19 85 GLY A N 1
ATOM 689 C CA . GLY A 1 85 ? 0.685 -14.566 4.729 1.00 94.19 85 GLY A CA 1
ATOM 690 C C . GLY A 1 85 ? 1.013 -13.479 5.755 1.00 94.19 85 GLY A C 1
ATOM 691 O O . GLY A 1 85 ? 0.123 -12.834 6.296 1.00 94.19 85 GLY A O 1
ATOM 692 N N . ARG A 1 86 ? 2.310 -13.302 6.046 1.00 94.62 86 ARG A N 1
ATOM 693 C CA . ARG A 1 86 ? 2.819 -12.376 7.084 1.00 94.62 86 ARG A CA 1
ATOM 694 C C . ARG A 1 86 ? 3.732 -11.269 6.554 1.00 94.62 86 ARG A C 1
ATOM 696 O O . ARG A 1 86 ? 4.257 -10.484 7.336 1.00 94.62 86 ARG A O 1
ATOM 703 N N . ALA A 1 87 ? 3.930 -11.208 5.241 1.00 95.81 87 ALA A N 1
ATOM 704 C CA . ALA A 1 87 ? 4.806 -10.234 4.602 1.00 95.81 87 ALA A CA 1
ATOM 705 C C . ALA A 1 87 ? 3.999 -9.081 3.999 1.00 95.81 87 ALA A C 1
ATOM 707 O O . ALA A 1 87 ? 2.991 -9.302 3.322 1.00 95.81 87 ALA A O 1
ATOM 708 N N . ILE A 1 88 ? 4.477 -7.856 4.209 1.00 97.00 88 ILE A N 1
ATOM 709 C CA . ILE A 1 88 ? 3.962 -6.673 3.520 1.00 97.00 88 ILE A CA 1
ATOM 710 C C . ILE A 1 88 ? 4.363 -6.777 2.048 1.00 97.00 88 ILE A C 1
ATOM 712 O O . ILE A 1 88 ? 5.508 -7.097 1.730 1.00 97.00 88 ILE A O 1
ATOM 716 N N . ARG A 1 89 ? 3.428 -6.504 1.136 1.00 96.19 89 ARG A N 1
ATOM 717 C CA . ARG A 1 89 ? 3.729 -6.423 -0.299 1.00 96.19 89 ARG A CA 1
ATOM 718 C C . ARG A 1 89 ? 3.835 -4.967 -0.717 1.00 96.19 89 ARG A C 1
ATOM 720 O O . ARG A 1 89 ? 2.922 -4.181 -0.469 1.00 96.19 89 ARG A O 1
ATOM 727 N N . LEU A 1 90 ? 4.922 -4.638 -1.400 1.00 95.81 90 LEU A N 1
ATOM 728 C CA . LEU A 1 90 ? 5.206 -3.300 -1.897 1.00 95.81 90 LEU A CA 1
ATOM 729 C C . LEU A 1 90 ? 5.307 -3.313 -3.422 1.00 95.81 90 LEU A C 1
ATOM 731 O O . LEU A 1 90 ? 5.768 -4.286 -4.018 1.00 95.81 90 LEU A O 1
ATOM 735 N N . HIS A 1 91 ? 4.868 -2.233 -4.063 1.00 95.56 91 HIS A N 1
ATOM 736 C CA . HIS A 1 91 ? 4.980 -2.102 -5.510 1.00 95.56 91 HIS A CA 1
ATOM 737 C C . HIS A 1 91 ? 6.458 -1.919 -5.936 1.00 95.56 91 HIS A C 1
ATOM 739 O O . HIS A 1 91 ? 7.142 -1.071 -5.364 1.00 95.56 91 HIS A O 1
ATOM 745 N N . PRO A 1 92 ? 6.973 -2.618 -6.968 1.00 94.38 92 PRO A N 1
ATOM 746 C CA . PRO A 1 92 ? 8.390 -2.527 -7.343 1.00 94.38 92 PRO A CA 1
ATOM 747 C C . PRO A 1 92 ? 8.866 -1.113 -7.706 1.00 94.38 92 PRO A C 1
ATOM 749 O O . PRO A 1 92 ? 9.981 -0.738 -7.384 1.00 94.38 92 PRO A O 1
ATOM 752 N N . LEU A 1 93 ? 8.015 -0.285 -8.322 1.00 94.12 93 LEU A N 1
ATOM 753 C CA . LEU A 1 93 ? 8.398 1.088 -8.700 1.00 94.12 93 LEU A CA 1
ATOM 754 C C . LEU A 1 93 ? 8.609 2.046 -7.517 1.00 94.12 93 LEU A C 1
ATOM 756 O O . LEU A 1 93 ? 9.142 3.133 -7.719 1.00 94.12 93 LEU A O 1
ATOM 760 N N . VAL A 1 94 ? 8.182 1.688 -6.302 1.00 94.31 94 VAL A N 1
ATOM 761 C CA . VAL A 1 94 ? 8.400 2.541 -5.123 1.00 94.31 94 VAL A CA 1
ATOM 762 C C . VAL A 1 94 ? 9.601 2.088 -4.291 1.00 94.31 94 VAL A C 1
ATOM 764 O O . VAL A 1 94 ? 10.029 2.823 -3.408 1.00 94.31 94 VAL A O 1
ATOM 767 N N . THR A 1 95 ? 10.204 0.928 -4.573 1.00 93.75 95 THR A N 1
ATOM 768 C CA . THR A 1 95 ? 11.324 0.398 -3.772 1.00 93.75 95 THR A CA 1
ATOM 769 C C . THR A 1 95 ? 12.544 1.314 -3.813 1.00 93.75 95 THR A C 1
ATOM 771 O O . THR A 1 95 ? 13.179 1.538 -2.784 1.00 93.75 95 THR A O 1
ATOM 774 N N . THR A 1 96 ? 12.811 1.947 -4.961 1.00 92.06 96 THR A N 1
ATOM 775 C CA . THR A 1 96 ? 13.882 2.941 -5.121 1.00 92.06 96 THR A CA 1
ATOM 776 C C . THR A 1 96 ? 13.699 4.136 -4.186 1.00 92.06 96 THR A C 1
ATOM 778 O O . THR A 1 96 ? 14.671 4.611 -3.606 1.00 92.06 96 THR A O 1
ATOM 781 N N . ALA A 1 97 ? 12.458 4.588 -3.978 1.00 92.69 97 ALA A N 1
ATOM 782 C CA . ALA A 1 97 ? 12.149 5.673 -3.049 1.00 92.69 97 ALA A CA 1
ATOM 783 C C . ALA A 1 97 ? 12.418 5.283 -1.586 1.00 92.69 97 ALA A C 1
ATOM 785 O O . ALA A 1 97 ? 12.788 6.132 -0.786 1.00 92.69 97 ALA A O 1
ATOM 786 N N . TYR A 1 98 ? 12.288 4.006 -1.234 1.00 94.50 98 TYR A N 1
ATOM 787 C CA . TYR A 1 98 ? 12.610 3.494 0.102 1.00 94.50 98 TYR A CA 1
ATOM 788 C C . TYR A 1 98 ? 14.069 3.053 0.259 1.00 94.50 98 TYR A C 1
ATOM 790 O O . TYR A 1 98 ? 14.491 2.710 1.368 1.00 94.50 98 TYR A O 1
ATOM 798 N N . ASN A 1 99 ? 14.832 3.042 -0.838 1.00 91.44 99 ASN A N 1
ATOM 799 C CA . ASN A 1 99 ? 16.125 2.371 -0.930 1.00 91.44 99 ASN A CA 1
ATOM 800 C C . ASN A 1 99 ? 16.052 0.919 -0.413 1.00 91.44 99 ASN A C 1
ATOM 802 O O . ASN A 1 99 ? 16.934 0.487 0.328 1.00 91.44 99 ASN A O 1
ATOM 806 N N . ALA A 1 100 ? 14.946 0.236 -0.717 1.00 93.00 100 ALA A N 1
ATOM 807 C CA . ALA A 1 100 ? 14.624 -1.093 -0.211 1.00 93.00 100 ALA A CA 1
ATOM 808 C C . ALA A 1 100 ? 14.858 -2.168 -1.273 1.00 93.00 100 ALA A C 1
ATOM 810 O O . ALA A 1 100 ? 14.629 -1.930 -2.463 1.00 93.00 100 ALA A O 1
ATOM 811 N N . ASP A 1 101 ? 15.216 -3.361 -0.824 1.00 92.06 101 ASP A N 1
ATOM 812 C CA . ASP A 1 101 ? 15.173 -4.590 -1.606 1.00 92.06 101 ASP A CA 1
ATOM 813 C C . ASP A 1 101 ? 14.316 -5.649 -0.882 1.00 92.06 101 ASP A C 1
ATOM 815 O O . ASP A 1 101 ? 13.522 -5.331 0.006 1.00 92.06 101 ASP A O 1
ATOM 819 N N . PHE A 1 102 ? 14.361 -6.897 -1.348 1.00 93.38 102 PHE A N 1
ATOM 820 C CA . PHE A 1 102 ? 13.522 -7.984 -0.835 1.00 93.38 102 PHE A CA 1
ATOM 821 C C . PHE A 1 102 ? 14.356 -9.135 -0.255 1.00 93.38 102 PHE A C 1
ATOM 823 O O . PHE A 1 102 ? 13.957 -10.295 -0.361 1.00 93.38 102 PHE A O 1
ATOM 830 N N . ASP A 1 103 ? 15.512 -8.834 0.343 1.00 94.06 103 ASP A N 1
ATOM 831 C CA . ASP A 1 103 ? 16.421 -9.837 0.918 1.00 94.06 103 ASP A CA 1
ATOM 832 C C . ASP A 1 103 ? 16.249 -10.056 2.440 1.00 94.06 103 ASP A C 1
ATOM 834 O O . ASP A 1 103 ? 16.877 -10.942 3.022 1.00 94.06 103 ASP A O 1
ATOM 838 N N . GLY A 1 104 ? 15.357 -9.292 3.080 1.00 94.00 104 GLY A N 1
ATOM 839 C CA . GLY A 1 104 ? 15.143 -9.321 4.532 1.00 94.00 104 GLY A CA 1
ATOM 840 C C . GLY A 1 104 ? 14.738 -7.979 5.146 1.00 94.00 104 GLY A C 1
ATOM 841 O O . GLY A 1 104 ? 14.434 -7.926 6.341 1.00 94.00 104 GLY A O 1
ATOM 842 N N . ASP A 1 105 ? 14.708 -6.915 4.341 1.00 95.06 105 ASP A N 1
ATOM 843 C CA . ASP A 1 105 ? 14.247 -5.586 4.731 1.00 95.06 105 ASP A CA 1
ATOM 844 C C . ASP A 1 105 ? 12.875 -5.586 5.432 1.00 95.06 105 ASP A C 1
ATOM 846 O O . ASP A 1 105 ? 11.919 -6.258 5.032 1.00 95.06 105 ASP A O 1
ATOM 850 N N . GLN A 1 106 ? 12.764 -4.763 6.477 1.00 95.25 106 GLN A N 1
ATOM 851 C CA . GLN A 1 106 ? 11.541 -4.582 7.259 1.00 95.25 106 GLN A CA 1
ATOM 852 C C . GLN A 1 106 ? 11.015 -3.153 7.128 1.00 95.25 106 GLN A C 1
ATOM 854 O O . GLN A 1 106 ? 11.777 -2.189 7.025 1.00 95.25 106 GLN A O 1
ATOM 859 N N . MET A 1 107 ? 9.690 -3.009 7.176 1.00 96.88 107 MET A N 1
ATOM 860 C CA . MET A 1 107 ? 9.013 -1.714 7.146 1.00 96.88 107 MET A CA 1
ATOM 861 C C . MET A 1 107 ? 8.039 -1.588 8.311 1.00 96.88 107 MET A C 1
ATOM 863 O O . MET A 1 107 ? 7.351 -2.543 8.673 1.00 96.88 107 MET A O 1
ATOM 867 N N . ALA A 1 108 ? 7.965 -0.387 8.875 1.00 96.56 108 ALA A N 1
ATOM 868 C CA . ALA A 1 108 ? 6.954 -0.022 9.851 1.00 96.56 108 ALA A CA 1
ATOM 869 C C . ALA A 1 108 ? 5.686 0.465 9.139 1.00 96.56 108 ALA A C 1
ATOM 871 O O . ALA A 1 108 ? 5.761 1.151 8.116 1.00 96.56 108 ALA A O 1
ATOM 872 N N . VAL A 1 109 ? 4.531 0.128 9.714 1.00 97.69 109 VAL A N 1
ATOM 873 C CA . VAL A 1 109 ? 3.211 0.568 9.252 1.00 97.69 109 VAL A CA 1
ATOM 874 C C . VAL A 1 109 ? 2.601 1.470 10.316 1.00 97.69 109 VAL A C 1
ATOM 876 O O . VAL A 1 109 ? 2.529 1.088 11.484 1.00 97.69 109 VAL A O 1
ATOM 879 N N . HIS A 1 110 ? 2.137 2.651 9.919 1.00 97.25 110 HIS A N 1
ATOM 880 C CA . HIS A 1 110 ? 1.431 3.581 10.798 1.00 97.25 110 HIS A CA 1
ATOM 881 C C . HIS A 1 110 ? 0.039 3.893 10.242 1.00 97.25 110 HIS A C 1
ATOM 883 O O . HIS A 1 110 ? -0.132 4.026 9.030 1.00 97.25 110 HIS A O 1
ATOM 889 N N . VAL A 1 111 ? -0.950 4.036 11.128 1.00 97.06 111 VAL A N 1
ATOM 890 C CA . VAL A 1 111 ? -2.343 4.335 10.763 1.00 97.06 111 VAL A CA 1
ATOM 891 C C . VAL A 1 111 ? -2.698 5.763 11.204 1.00 97.06 111 VAL A C 1
ATOM 893 O O . VAL A 1 111 ? -2.730 6.029 12.408 1.00 97.06 111 VAL A O 1
ATOM 896 N N . PRO A 1 112 ? -2.968 6.695 10.272 1.00 96.75 112 PRO A N 1
ATOM 897 C CA . PRO A 1 112 ? -3.509 8.016 10.583 1.00 96.75 112 PRO A CA 1
ATOM 898 C C . PRO A 1 112 ? -4.920 7.914 11.186 1.00 96.75 112 PRO A C 1
ATOM 900 O O . PRO A 1 112 ? -5.828 7.342 10.583 1.00 96.75 112 PRO A O 1
ATOM 903 N N . LEU A 1 113 ? -5.119 8.481 12.381 1.00 94.38 113 LEU A N 1
ATOM 904 C CA . LEU A 1 113 ? -6.379 8.338 13.127 1.00 94.38 113 LEU A CA 1
ATOM 905 C C . LEU A 1 113 ? -7.369 9.492 12.909 1.00 94.38 113 LEU A C 1
ATOM 907 O O . LEU A 1 113 ? -8.573 9.252 12.865 1.00 94.38 113 LEU A O 1
ATOM 911 N N . SER A 1 114 ? -6.893 10.739 12.810 1.00 95.75 114 SER A N 1
ATOM 912 C CA . SER A 1 114 ? -7.774 11.897 12.606 1.00 95.75 114 SER A CA 1
ATOM 913 C C . SER A 1 114 ? -8.167 12.045 11.137 1.00 95.75 114 SER A C 1
ATOM 915 O O . SER A 1 114 ? -7.417 11.655 10.239 1.00 95.75 114 SER A O 1
ATOM 917 N N . LYS A 1 115 ? -9.335 12.642 10.877 1.00 94.12 115 LYS A N 1
ATOM 918 C CA . LYS A 1 115 ? -9.818 12.864 9.504 1.00 94.12 115 LYS A CA 1
ATOM 919 C C . LYS A 1 115 ? -8.880 13.779 8.724 1.00 94.12 115 LYS A C 1
ATOM 921 O O . LYS A 1 115 ? -8.645 13.560 7.542 1.00 94.12 115 LYS A O 1
ATOM 926 N N . GLU A 1 116 ? -8.318 14.771 9.404 1.00 96.88 116 GLU A N 1
ATOM 927 C CA . GLU A 1 116 ? -7.356 15.714 8.845 1.00 96.88 116 GLU A CA 1
ATOM 928 C C . GLU A 1 116 ? -6.072 14.987 8.430 1.00 96.88 116 GLU A C 1
ATOM 930 O O . GLU A 1 116 ? -5.597 15.188 7.316 1.00 96.88 116 GLU A O 1
ATOM 935 N N . ALA A 1 117 ? -5.562 14.074 9.266 1.00 96.75 117 ALA A N 1
ATOM 936 C CA . ALA A 1 117 ? -4.361 13.298 8.955 1.00 96.75 117 ALA A CA 1
ATOM 937 C C . ALA A 1 117 ? -4.599 12.281 7.828 1.00 96.75 117 ALA A C 1
ATOM 939 O O . ALA A 1 117 ? -3.725 12.063 6.993 1.00 96.75 117 ALA A O 1
ATOM 940 N N . GLN A 1 118 ? -5.785 11.667 7.765 1.00 95.94 118 GLN A N 1
ATOM 941 C CA . GLN A 1 118 ? -6.158 10.784 6.655 1.00 95.94 118 GLN A CA 1
ATOM 942 C C . GLN A 1 118 ? -6.261 11.553 5.333 1.00 95.94 118 GLN A C 1
ATOM 944 O O . GLN A 1 118 ? -5.766 11.086 4.304 1.00 95.94 118 GLN A O 1
ATOM 949 N N . ALA A 1 119 ? -6.867 12.744 5.358 1.00 95.62 119 ALA A N 1
ATOM 950 C CA . ALA A 1 119 ? -6.944 13.621 4.197 1.00 95.62 119 ALA A CA 1
ATOM 951 C C . ALA A 1 119 ? -5.547 14.071 3.748 1.00 95.62 119 ALA A C 1
ATOM 953 O O . ALA A 1 119 ? -5.227 13.964 2.567 1.00 95.62 119 ALA A O 1
ATOM 954 N N . GLU A 1 120 ? -4.688 14.493 4.678 1.00 96.56 120 GLU A N 1
ATOM 955 C CA . GLU A 1 120 ? -3.304 14.879 4.392 1.00 96.56 120 GLU A CA 1
ATOM 956 C C . GLU A 1 120 ? -2.501 13.721 3.784 1.00 96.56 120 GLU A C 1
ATOM 958 O O . GLU A 1 120 ? -1.852 13.890 2.748 1.00 96.56 120 GLU A O 1
ATOM 963 N N . ALA A 1 121 ? -2.608 12.519 4.359 1.00 96.75 121 ALA A N 1
ATOM 964 C CA . ALA A 1 121 ? -1.942 11.329 3.841 1.00 96.75 121 ALA A CA 1
ATOM 965 C C . ALA A 1 121 ? -2.349 11.043 2.386 1.00 96.75 121 ALA A C 1
ATOM 967 O O . ALA A 1 121 ? -1.496 10.791 1.534 1.00 96.75 121 ALA A O 1
ATOM 968 N N . ARG A 1 122 ? -3.645 11.146 2.075 1.00 94.44 122 ARG A N 1
ATOM 969 C CA . ARG A 1 122 ? -4.181 10.911 0.728 1.00 94.44 122 ARG A CA 1
ATOM 970 C C . ARG A 1 122 ? -3.823 12.029 -0.257 1.00 94.44 122 ARG A C 1
ATOM 972 O O . ARG A 1 122 ? -3.584 11.754 -1.429 1.00 94.44 122 ARG A O 1
ATOM 979 N N . MET A 1 123 ? -3.804 13.280 0.201 1.00 93.38 123 MET A N 1
ATOM 980 C CA . MET A 1 123 ? -3.606 14.455 -0.652 1.00 93.38 123 MET A CA 1
ATOM 981 C C . MET A 1 123 ? -2.145 14.819 -0.896 1.00 93.38 123 MET A C 1
ATOM 983 O O . MET A 1 123 ? -1.883 15.421 -1.934 1.00 93.38 123 MET A O 1
ATOM 987 N N . LEU A 1 12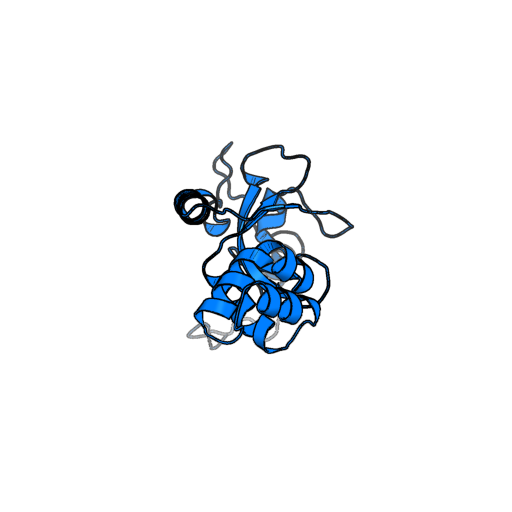4 ? -1.238 14.516 0.037 1.00 94.06 124 LEU A N 1
ATOM 988 C CA . LEU A 1 124 ? 0.166 14.946 -0.023 1.00 94.06 124 LEU A CA 1
ATOM 989 C C . LEU A 1 124 ? 1.169 13.788 0.022 1.00 94.06 124 LEU A C 1
ATOM 991 O O . LEU A 1 124 ? 2.282 13.910 -0.496 1.00 94.06 124 LEU A O 1
ATOM 995 N N . MET A 1 125 ? 0.822 12.682 0.685 1.00 95.94 125 MET A N 1
ATOM 996 C CA . MET A 1 125 ? 1.772 11.596 0.953 1.00 95.94 125 MET A CA 1
ATOM 997 C C . MET A 1 125 ? 1.559 10.367 0.072 1.00 95.94 125 MET A C 1
ATOM 999 O O . MET A 1 125 ? 2.411 9.477 0.082 1.00 95.94 125 MET A O 1
ATOM 1003 N N . LEU A 1 126 ? 0.471 10.303 -0.700 1.00 95.38 126 LEU A N 1
ATOM 1004 C CA . LEU A 1 126 ? 0.144 9.138 -1.515 1.00 95.38 126 LEU A CA 1
ATOM 1005 C C . LEU A 1 126 ? 1.276 8.848 -2.507 1.00 95.38 126 LEU A C 1
ATOM 1007 O O . LEU A 1 126 ? 1.742 9.742 -3.215 1.00 95.38 126 LEU A O 1
ATOM 1011 N N . ALA A 1 127 ? 1.718 7.592 -2.587 1.00 93.06 127 ALA A N 1
ATOM 1012 C CA . ALA A 1 127 ? 2.881 7.221 -3.397 1.00 93.06 127 ALA A CA 1
ATOM 1013 C C . ALA A 1 127 ? 2.766 7.657 -4.872 1.00 93.06 127 ALA A C 1
ATOM 1015 O O . ALA A 1 127 ? 3.743 8.111 -5.464 1.00 93.06 127 ALA A O 1
ATOM 1016 N N . ALA A 1 128 ? 1.557 7.620 -5.445 1.00 90.88 128 ALA A N 1
ATOM 1017 C CA . ALA A 1 128 ? 1.292 8.064 -6.818 1.00 90.88 128 ALA A CA 1
ATOM 1018 C C . ALA A 1 128 ? 1.530 9.568 -7.065 1.00 90.88 128 ALA A C 1
ATOM 1020 O O . ALA A 1 128 ? 1.667 9.972 -8.215 1.00 90.88 128 ALA A O 1
ATOM 1021 N N . GLN A 1 129 ? 1.594 10.398 -6.023 1.00 91.19 129 GLN A N 1
ATOM 1022 C CA . GLN A 1 129 ? 1.889 11.831 -6.144 1.00 91.19 129 GLN A CA 1
ATOM 1023 C C . GLN A 1 129 ? 3.394 12.122 -6.082 1.00 91.19 129 GLN A C 1
ATOM 1025 O O . GLN A 1 129 ? 3.860 13.164 -6.541 1.00 91.19 129 GLN A O 1
ATOM 1030 N N . ASN A 1 130 ? 4.180 11.192 -5.541 1.00 92.19 130 ASN A N 1
ATOM 1031 C CA . ASN A 1 130 ? 5.602 11.366 -5.270 1.00 92.19 130 ASN A CA 1
ATOM 1032 C C . ASN A 1 130 ? 6.472 10.749 -6.383 1.00 92.19 130 ASN A C 1
ATOM 1034 O O . ASN A 1 130 ? 7.293 9.868 -6.141 1.00 92.19 130 ASN A O 1
ATOM 1038 N N . ILE A 1 131 ? 6.275 11.225 -7.617 1.00 94.12 131 ILE A N 1
ATOM 1039 C CA . ILE A 1 131 ? 6.924 10.697 -8.835 1.00 94.12 131 ILE A CA 1
ATOM 1040 C C . ILE A 1 131 ? 8.322 11.294 -9.056 1.00 94.12 131 ILE A C 1
ATOM 1042 O O . ILE A 1 131 ? 9.212 10.613 -9.565 1.00 94.12 131 ILE A O 1
ATOM 1046 N N . LEU A 1 132 ? 8.524 12.562 -8.685 1.00 93.12 132 LEU A N 1
ATOM 1047 C CA . LEU A 1 132 ? 9.764 13.304 -8.926 1.00 93.12 132 LEU A CA 1
ATOM 1048 C C . LEU A 1 132 ? 10.596 13.439 -7.650 1.00 93.12 132 LEU A C 1
ATOM 1050 O O . LEU A 1 132 ? 10.065 13.656 -6.557 1.00 93.12 132 LEU A O 1
ATOM 1054 N N . ASN A 1 133 ? 11.916 13.367 -7.801 1.00 88.75 133 ASN A N 1
ATOM 1055 C CA . ASN A 1 133 ? 12.852 13.589 -6.714 1.00 88.75 133 ASN A CA 1
ATOM 1056 C C . ASN A 1 133 ? 12.860 15.083 -6.348 1.00 88.75 133 ASN A C 1
ATOM 1058 O O . ASN A 1 133 ? 13.108 15.920 -7.219 1.00 88.75 133 ASN A O 1
ATOM 1062 N N . PRO A 1 134 ? 12.653 15.447 -5.070 1.00 87.62 134 PRO A N 1
ATOM 1063 C CA . PRO A 1 134 ? 12.682 16.844 -4.638 1.00 87.62 134 PRO A CA 1
ATOM 1064 C C . PRO A 1 134 ? 14.019 17.548 -4.885 1.00 87.62 134 PRO A C 1
ATOM 1066 O O . PRO A 1 134 ? 14.050 18.768 -4.986 1.00 87.62 134 PRO A O 1
ATOM 1069 N N . LYS A 1 135 ? 15.124 16.792 -4.934 1.00 89.75 135 LYS A N 1
ATOM 1070 C CA . LYS A 1 135 ? 16.479 17.338 -5.048 1.00 89.75 135 LYS A CA 1
ATOM 1071 C C . LYS A 1 135 ? 16.794 17.862 -6.450 1.00 89.75 135 LYS A C 1
ATOM 1073 O O . LYS A 1 135 ? 17.451 18.890 -6.570 1.00 89.75 135 LYS A O 1
ATOM 1078 N N . ASP A 1 136 ? 16.412 17.123 -7.489 1.00 92.00 136 ASP A N 1
ATOM 1079 C CA . ASP A 1 136 ? 16.859 17.371 -8.867 1.00 92.00 136 ASP A CA 1
ATOM 1080 C C . ASP A 1 136 ? 15.744 17.273 -9.922 1.00 92.00 136 ASP A C 1
ATOM 1082 O O . ASP A 1 136 ? 16.011 17.436 -11.111 1.00 92.00 136 ASP A O 1
ATOM 1086 N N . GLY A 1 137 ? 14.498 17.016 -9.509 1.00 92.06 137 GLY A N 1
ATOM 1087 C CA . GLY A 1 137 ? 13.342 16.927 -10.400 1.00 92.06 137 GLY A CA 1
ATOM 1088 C C . GLY A 1 137 ? 13.315 15.680 -11.285 1.00 92.06 137 GLY A C 1
ATOM 1089 O O . GLY A 1 137 ? 12.426 15.562 -12.126 1.00 92.06 137 GLY A O 1
ATOM 1090 N N . LYS A 1 138 ? 14.253 14.738 -11.120 1.00 92.56 138 LYS A N 1
ATOM 1091 C CA . LYS A 1 138 ? 14.273 13.507 -11.918 1.00 92.56 138 LYS A CA 1
ATOM 1092 C C . LYS A 1 138 ? 13.216 12.507 -11.434 1.00 92.56 138 LYS A C 1
ATOM 1094 O O . LYS A 1 138 ? 12.937 12.461 -10.234 1.00 92.56 138 LYS A O 1
ATOM 1099 N N . PRO A 1 139 ? 12.646 11.671 -12.319 1.00 93.12 139 PRO A N 1
ATOM 1100 C CA . PRO A 1 139 ? 11.713 10.625 -11.910 1.00 93.12 139 PRO A CA 1
ATOM 1101 C C . PRO A 1 139 ? 12.364 9.595 -10.977 1.00 93.12 139 PRO A C 1
ATOM 1103 O O . PRO A 1 139 ? 13.410 9.031 -11.295 1.00 93.12 139 PRO A O 1
ATOM 1106 N N . VAL A 1 140 ? 11.721 9.312 -9.844 1.00 91.62 140 VAL A N 1
ATOM 1107 C CA . VAL A 1 140 ? 12.154 8.289 -8.869 1.00 91.62 140 VAL A CA 1
ATOM 1108 C C . VAL A 1 140 ? 11.571 6.915 -9.197 1.00 91.62 140 VAL A C 1
ATOM 1110 O O . VAL A 1 140 ? 12.132 5.892 -8.825 1.00 91.62 140 VAL A O 1
ATOM 1113 N N . VAL A 1 141 ? 10.467 6.885 -9.937 1.00 92.00 141 VAL A N 1
ATOM 1114 C CA . VAL A 1 141 ? 9.645 5.688 -10.190 1.00 92.00 141 VAL A CA 1
ATOM 1115 C C . VAL A 1 141 ? 10.002 5.011 -11.514 1.00 92.00 141 VAL A C 1
ATOM 1117 O O . VAL A 1 141 ? 9.150 4.458 -12.208 1.00 92.00 141 VAL A O 1
ATOM 1120 N N . THR A 1 142 ? 11.269 5.119 -11.906 1.00 90.81 142 THR A N 1
ATOM 1121 C CA . THR A 1 142 ? 11.764 4.571 -13.170 1.00 90.81 142 THR A CA 1
ATOM 1122 C C . THR A 1 142 ? 11.839 3.043 -13.064 1.00 90.81 142 THR A C 1
ATOM 1124 O O . THR A 1 142 ? 12.346 2.547 -12.054 1.00 90.81 142 THR A O 1
ATOM 1127 N N . PRO A 1 143 ? 11.369 2.279 -14.071 1.00 93.12 143 PRO A N 1
ATOM 1128 C CA . PRO A 1 143 ? 11.533 0.829 -14.087 1.00 93.12 143 PRO A CA 1
ATOM 1129 C C . PRO A 1 143 ? 12.996 0.421 -13.896 1.00 93.12 143 PRO A C 1
ATOM 1131 O O . PRO A 1 143 ? 13.905 1.087 -14.393 1.00 93.12 143 PRO A O 1
ATOM 1134 N N . SER A 1 144 ? 13.225 -0.687 -13.196 1.00 89.38 144 SER A N 1
ATOM 1135 C CA . SER A 1 144 ? 14.564 -1.185 -12.879 1.00 89.38 144 SER A CA 1
ATOM 1136 C C . SER A 1 144 ? 14.721 -2.659 -13.258 1.00 89.38 144 SER A C 1
ATOM 1138 O O . SER A 1 144 ? 13.733 -3.370 -13.458 1.00 89.38 144 SER A O 1
ATOM 1140 N N . GLN A 1 145 ? 15.980 -3.094 -13.383 1.00 92.19 145 GLN A N 1
ATOM 1141 C CA . GLN A 1 145 ? 16.382 -4.495 -13.566 1.00 92.19 145 GLN A CA 1
ATOM 1142 C C . GLN A 1 145 ? 15.567 -5.208 -14.663 1.00 92.19 145 GLN A C 1
ATOM 1144 O O . GLN A 1 145 ? 15.630 -4.819 -15.832 1.00 92.19 145 GLN A O 1
ATOM 1149 N N . ASP A 1 146 ? 14.774 -6.209 -14.292 1.00 93.06 146 ASP A N 1
ATOM 1150 C CA . ASP A 1 146 ? 14.040 -7.090 -15.199 1.00 93.06 146 ASP A CA 1
ATOM 1151 C C . ASP A 1 146 ? 13.024 -6.349 -16.070 1.00 93.06 146 ASP A C 1
ATOM 1153 O O . ASP A 1 146 ? 12.833 -6.701 -17.234 1.00 93.06 146 ASP A O 1
ATOM 1157 N N . MET A 1 147 ? 12.406 -5.280 -15.552 1.00 94.31 147 MET A N 1
ATOM 1158 C CA . MET A 1 147 ? 11.482 -4.468 -16.349 1.00 94.31 147 MET A CA 1
ATOM 1159 C C . MET A 1 147 ? 12.214 -3.779 -17.502 1.00 94.31 147 MET A C 1
ATOM 1161 O O . MET A 1 147 ? 11.683 -3.678 -18.607 1.00 94.31 147 MET A O 1
ATOM 1165 N N . VAL A 1 148 ? 13.440 -3.312 -17.262 1.00 95.75 148 VAL A N 1
ATOM 1166 C CA . VAL A 1 148 ? 14.270 -2.690 -18.301 1.00 95.75 148 VAL A CA 1
ATOM 1167 C C . VAL A 1 148 ? 14.771 -3.753 -19.269 1.00 95.75 148 VAL A C 1
ATOM 1169 O O . VAL A 1 148 ? 14.684 -3.556 -20.477 1.00 95.75 148 VAL A O 1
ATOM 1172 N N . LEU A 1 149 ? 15.235 -4.895 -18.755 1.00 96.56 149 LEU A N 1
ATOM 1173 C CA . LEU A 1 149 ? 15.743 -5.992 -19.573 1.00 96.56 149 LEU A CA 1
ATOM 1174 C C . LEU A 1 149 ? 14.672 -6.556 -20.515 1.00 96.56 149 LEU A C 1
ATOM 1176 O O . LEU A 1 149 ? 14.958 -6.785 -21.688 1.00 96.56 149 LEU A O 1
ATOM 1180 N N . GLY A 1 150 ? 13.442 -6.737 -20.028 1.00 96.44 150 GLY A N 1
ATOM 1181 C CA . GLY A 1 150 ? 12.321 -7.211 -20.837 1.00 96.44 150 GLY A CA 1
ATOM 1182 C C . GLY A 1 150 ? 11.994 -6.254 -21.980 1.00 96.44 150 GLY A C 1
ATOM 1183 O O . GLY A 1 150 ? 11.933 -6.677 -23.132 1.00 96.44 150 GLY A O 1
ATOM 1184 N N . ASN A 1 151 ? 11.866 -4.955 -21.682 1.00 96.19 151 ASN A N 1
ATOM 1185 C CA . ASN A 1 151 ? 11.637 -3.941 -22.713 1.00 96.19 151 ASN A CA 1
ATOM 1186 C C . ASN A 1 151 ? 12.793 -3.890 -23.719 1.00 96.19 151 ASN A C 1
ATOM 1188 O O . ASN A 1 151 ? 12.549 -3.931 -24.919 1.00 96.19 151 ASN A O 1
ATOM 1192 N N . TYR A 1 152 ? 14.041 -3.879 -23.242 1.00 96.44 152 TYR A N 1
ATOM 1193 C CA . TYR A 1 152 ? 15.225 -3.888 -24.099 1.00 96.44 152 TYR A CA 1
ATOM 1194 C C . TYR A 1 152 ? 15.235 -5.093 -25.043 1.00 96.44 152 TYR A C 1
ATOM 1196 O O . TYR A 1 152 ? 15.429 -4.930 -26.244 1.00 96.44 152 TYR A O 1
ATOM 1204 N N . TYR A 1 153 ? 14.988 -6.295 -24.515 1.00 96.00 153 TYR A N 1
ATOM 1205 C CA . TYR A 1 153 ? 14.982 -7.521 -25.306 1.00 96.00 153 TYR A CA 1
ATOM 1206 C C . TYR A 1 153 ? 13.887 -7.521 -26.377 1.00 96.00 153 TYR A C 1
ATOM 1208 O O . TYR A 1 153 ? 14.139 -7.954 -27.501 1.00 96.00 153 TYR A O 1
ATOM 1216 N N . LEU A 1 154 ? 12.689 -7.026 -26.046 1.00 94.19 154 LEU A N 1
ATOM 1217 C CA . LEU A 1 154 ? 11.567 -6.929 -26.984 1.00 94.19 154 LEU A CA 1
ATOM 1218 C C . LEU A 1 154 ? 11.812 -5.901 -28.093 1.00 94.19 154 LEU A C 1
ATOM 1220 O O . LEU A 1 154 ? 11.335 -6.094 -29.206 1.00 94.19 154 LEU A O 1
ATOM 1224 N N . THR A 1 155 ? 12.566 -4.836 -27.818 1.00 94.38 155 THR A N 1
ATOM 1225 C CA . THR A 1 155 ? 12.881 -3.798 -28.810 1.00 94.38 155 THR A CA 1
ATOM 1226 C C . THR A 1 155 ? 14.183 -4.055 -29.577 1.00 94.38 155 THR A C 1
ATOM 1228 O O . THR A 1 155 ? 14.638 -3.180 -30.309 1.00 94.38 155 THR A O 1
ATOM 1231 N N . LEU A 1 156 ? 14.820 -5.220 -29.413 1.00 94.44 156 LEU A N 1
ATOM 1232 C CA . LEU A 1 156 ? 15.988 -5.599 -30.211 1.00 94.44 156 LEU A CA 1
ATOM 1233 C C . LEU A 1 156 ? 15.574 -6.029 -31.621 1.00 94.44 156 LEU A C 1
ATOM 1235 O O . LEU A 1 156 ? 14.870 -7.023 -31.806 1.00 94.44 156 LEU A O 1
ATOM 1239 N N . GLU A 1 157 ? 16.100 -5.335 -32.625 1.00 90.75 157 GLU A N 1
ATOM 1240 C CA . GLU A 1 157 ? 15.907 -5.705 -34.025 1.00 90.75 157 GLU A CA 1
ATOM 1241 C C . GLU A 1 157 ? 16.736 -6.938 -34.407 1.00 90.75 157 GLU A C 1
ATOM 1243 O O . GLU A 1 157 ? 17.922 -7.060 -34.083 1.00 90.75 157 GLU A O 1
ATOM 1248 N N . ARG A 1 158 ? 16.117 -7.857 -35.152 1.00 90.31 158 ARG A N 1
ATOM 1249 C CA . ARG A 1 158 ? 16.760 -9.064 -35.683 1.00 90.31 158 ARG A CA 1
ATOM 1250 C C . ARG A 1 158 ? 16.605 -9.078 -37.197 1.00 90.31 158 ARG A C 1
ATOM 1252 O O . ARG A 1 158 ? 15.493 -9.210 -37.695 1.00 90.31 158 ARG A O 1
ATOM 1259 N N . LYS A 1 159 ? 17.726 -8.957 -37.916 1.00 86.31 159 LYS A N 1
ATOM 1260 C CA . LYS A 1 159 ? 17.746 -8.805 -39.384 1.00 86.31 159 LYS A CA 1
ATOM 1261 C C . LYS A 1 159 ? 17.024 -9.938 -40.126 1.00 86.31 159 LYS A C 1
ATOM 1263 O O . LYS A 1 159 ? 16.294 -9.667 -41.070 1.00 86.31 159 LYS A O 1
ATOM 1268 N N . ASP A 1 160 ? 17.152 -11.169 -39.639 1.00 88.62 160 ASP A N 1
ATOM 1269 C CA . ASP A 1 160 ? 16.617 -12.368 -40.299 1.00 88.62 160 ASP A CA 1
ATOM 1270 C C . ASP A 1 160 ? 15.461 -13.009 -39.509 1.00 88.62 160 ASP A C 1
ATOM 1272 O O . ASP A 1 160 ? 15.318 -14.232 -39.460 1.00 88.62 160 ASP A O 1
ATOM 1276 N N . ALA A 1 161 ? 14.655 -12.195 -38.818 1.00 89.44 161 ALA A N 1
ATOM 1277 C CA . ALA A 1 161 ? 13.472 -12.688 -38.120 1.00 89.44 161 ALA A CA 1
ATOM 1278 C C . ALA A 1 161 ? 12.358 -13.134 -39.084 1.00 89.44 161 ALA A C 1
ATOM 1280 O O . ALA A 1 161 ? 12.299 -12.770 -40.258 1.00 89.44 161 ALA A O 1
ATOM 1281 N N . VAL A 1 162 ? 11.434 -13.938 -38.561 1.00 87.69 162 VAL A N 1
ATOM 1282 C CA . VAL A 1 162 ? 10.212 -14.305 -39.283 1.00 87.69 162 VAL A CA 1
ATOM 1283 C C . VAL A 1 162 ? 9.378 -13.040 -39.519 1.00 87.69 162 VAL A C 1
ATOM 1285 O O . VAL A 1 162 ? 9.271 -12.204 -38.627 1.00 87.69 162 VAL A O 1
ATOM 1288 N N . ASN A 1 163 ? 8.779 -12.912 -40.707 1.00 86.50 163 ASN A N 1
ATOM 1289 C CA . ASN A 1 163 ? 7.984 -11.751 -41.138 1.00 86.50 163 ASN A CA 1
ATOM 1290 C C . ASN A 1 163 ? 8.768 -10.432 -41.312 1.00 86.50 163 ASN A C 1
ATOM 1292 O O . ASN A 1 163 ? 8.156 -9.363 -41.360 1.00 86.50 163 ASN A O 1
ATOM 1296 N N . THR A 1 164 ? 10.098 -10.472 -41.474 1.00 89.94 164 THR A N 1
ATOM 1297 C CA . THR A 1 164 ? 10.872 -9.289 -41.894 1.00 89.94 164 THR A CA 1
ATOM 1298 C C . THR A 1 164 ? 10.293 -8.692 -43.186 1.00 89.94 164 THR A C 1
ATOM 1300 O O . THR A 1 164 ? 10.159 -9.385 -44.193 1.00 89.94 164 THR A O 1
ATOM 1303 N N . GLY A 1 165 ? 9.961 -7.396 -43.160 1.00 89.44 165 GLY A N 1
ATOM 1304 C CA . GLY A 1 165 ? 9.380 -6.663 -44.295 1.00 89.44 165 GLY A CA 1
ATOM 1305 C C . GLY A 1 165 ? 7.850 -6.715 -44.403 1.00 89.44 165 GLY A C 1
ATOM 1306 O O . GLY A 1 165 ? 7.301 -6.145 -45.346 1.00 89.44 165 GLY A O 1
ATOM 1307 N N . ALA A 1 166 ? 7.155 -7.363 -43.463 1.00 91.31 166 ALA A N 1
ATOM 1308 C CA . ALA A 1 166 ? 5.697 -7.324 -43.392 1.00 91.31 166 ALA A CA 1
ATOM 1309 C C . ALA A 1 166 ? 5.180 -5.909 -43.066 1.00 91.31 166 ALA A C 1
ATOM 1311 O O . ALA A 1 166 ? 5.811 -5.152 -42.326 1.00 91.31 166 ALA A O 1
ATOM 1312 N N . ILE A 1 167 ? 4.018 -5.562 -43.623 1.00 93.38 167 ILE A N 1
ATOM 1313 C CA . ILE A 1 167 ? 3.330 -4.287 -43.396 1.00 93.38 167 ILE A CA 1
ATOM 1314 C C . ILE A 1 167 ? 2.023 -4.597 -42.669 1.00 93.38 167 ILE A C 1
ATOM 1316 O O . ILE A 1 167 ? 1.231 -5.406 -43.148 1.00 93.38 167 ILE A O 1
ATOM 1320 N N . PHE A 1 168 ? 1.807 -3.935 -41.537 1.00 93.94 168 PHE A N 1
ATOM 1321 C CA . PHE A 1 168 ? 0.614 -4.074 -40.704 1.00 93.94 168 PHE A CA 1
ATOM 1322 C C . PHE A 1 168 ? -0.161 -2.754 -40.695 1.00 93.94 168 PHE A C 1
ATOM 1324 O O . PHE A 1 168 ? 0.443 -1.679 -40.702 1.00 93.94 168 PHE A O 1
ATOM 1331 N N . ASN A 1 169 ? -1.491 -2.815 -40.667 1.00 95.12 169 ASN A N 1
ATOM 1332 C CA . ASN A 1 169 ? -2.343 -1.624 -40.688 1.00 95.12 169 ASN A CA 1
ATOM 1333 C C . ASN A 1 169 ? -2.525 -1.004 -39.295 1.00 95.12 169 ASN A C 1
ATOM 1335 O O . ASN A 1 169 ? -2.840 0.181 -39.188 1.00 95.12 169 ASN A O 1
ATOM 1339 N N . ASN A 1 170 ? -2.391 -1.796 -38.223 1.00 94.44 170 ASN A N 1
ATOM 1340 C CA . ASN A 1 170 ? -2.551 -1.347 -36.837 1.00 94.44 170 ASN A CA 1
ATOM 1341 C C . ASN A 1 170 ? -1.867 -2.297 -35.834 1.00 94.44 170 ASN A C 1
ATOM 1343 O O . ASN A 1 170 ? -1.447 -3.392 -36.187 1.00 94.44 170 ASN A O 1
ATOM 1347 N N . THR A 1 171 ? -1.798 -1.892 -34.562 1.00 92.19 171 THR A N 1
ATOM 1348 C CA . THR A 1 171 ? -1.118 -2.637 -33.487 1.00 92.19 171 THR A CA 1
ATOM 1349 C C . THR A 1 171 ? -1.768 -3.965 -33.103 1.00 92.19 171 THR A C 1
ATOM 1351 O O . THR A 1 171 ? -1.107 -4.764 -32.458 1.00 92.19 171 THR A O 1
ATOM 1354 N N . ASN A 1 172 ? -3.038 -4.210 -33.447 1.00 93.81 172 ASN A N 1
ATOM 1355 C CA . ASN A 1 172 ? -3.684 -5.502 -33.176 1.00 93.81 172 ASN A CA 1
ATOM 1356 C C . ASN A 1 172 ? -3.317 -6.565 -34.223 1.00 93.81 172 ASN A C 1
ATOM 1358 O O . ASN A 1 172 ? -3.599 -7.740 -34.011 1.00 93.81 172 ASN A O 1
ATOM 1362 N N . GLU A 1 173 ? -2.753 -6.151 -35.362 1.00 89.69 173 GLU A N 1
ATOM 1363 C CA . GLU A 1 173 ? -2.270 -7.053 -36.415 1.00 89.69 173 GLU A CA 1
ATOM 1364 C C . GLU A 1 173 ? -0.799 -7.461 -36.222 1.00 89.69 173 GLU A C 1
ATOM 1366 O O . GLU A 1 173 ? -0.362 -8.406 -36.878 1.00 89.69 173 GLU A O 1
ATOM 1371 N N . VAL A 1 174 ? -0.059 -6.741 -35.363 1.00 82.56 174 VAL A N 1
ATOM 1372 C CA . VAL A 1 174 ? 1.374 -6.942 -35.061 1.00 82.56 174 VAL A CA 1
ATOM 1373 C C . VAL A 1 174 ? 1.584 -8.102 -34.094 1.00 82.56 174 VAL A C 1
ATOM 1375 O O . VAL A 1 174 ? 0.840 -8.177 -33.090 1.00 82.56 174 VAL A O 1
#

pLDDT: mean 93.58, std 2.92, range [79.12, 98.0]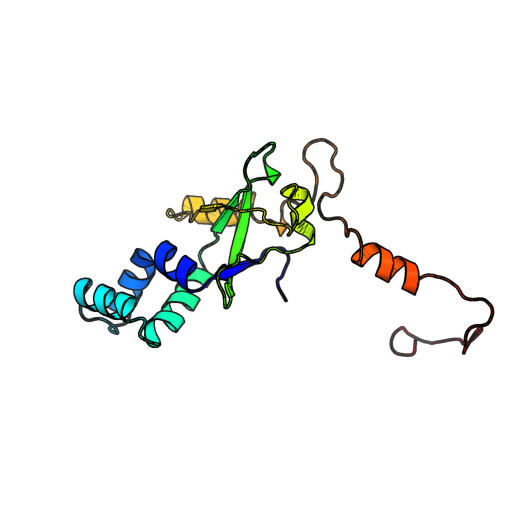

Sequence (174 aa):
SLKMYQCGLPKEMALELFKPFVMKELVQREIATNI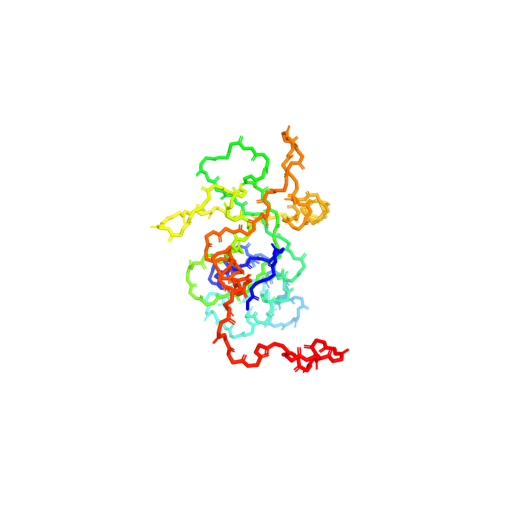KNAKSKIERMDDEVWDVLEEVIREHPVLLNRAPTLHRLGIQAFEPTLVEGRAIRLHPLVTTAYNADFDGDQMAVHVPLSKEAQAEARMLMLAAQNILNPKDGKPVVTPSQDMVLGNYYLTLERKDAVNTGAIFNNTNEV

Secondary structure (DSSP, 8-state):
---TTEEEEEHHHHHHHHHHHHHHHHHHTTSSSSHHHHHHHHHHT-HHHHHHHHHHHHT--EEEE-SS--SGGGEEEEEEEEESSSSPB--HHHHHHHT--SSS---EEE---SHHHHHHIIIIIBGGG--B-TTT--BS----THHHHHHHHHT---TT-TTTT---SSTT--

Foldseek 3Di:
DDDQLEKEAEPVRLCVQCVVVLLVQCCVVVVAVHSVRSVVCSVVVPVVSSVSSQVSQQLWWKWKAFPPDPDLLNIAIHRYDYDHDHDMGHDPLSCLSNVDDDPDGDIDIGTDDDPVSRCCRVPPRRSVVVQADPPPRHGSRDDDDPVVVVVVVVPDDDCPDPCVPDDDPDPVRD

Radius of gyration: 21.78 Å; chains: 1; bounding box: 43×33×69 Å

InterPro domains:
  IPR000722 RNA polymerase, alpha subunit [PF00623] (35-126)
  IPR006592 RNA polymerase, N-terminal [SM00663] (1-155)
  IPR007066 RNA polymerase Rpb1, domain 3 [PF04983] (130-174)
  IPR042102 RNA polymerase Rpb1, domain 3 superfamily [G3DSA:1.10.274.100] (130-174)
  IPR045867 DNA-directed RNA polymerase, subunit beta-prime [PTHR19376] (2-158)

Organism: Escherichia coli (NCBI:txid562)